Protein AF-A0A1B6FTR2-F1 (afdb_monomer_lite)

Sequence (122 aa):
MDQHGGVSNCVQTVVTLTKLVTPHAIQQCLQFLYTGTLDNRYSQLQEIRQAAEFMELPELLVYVSNIQAHEEFLNPELKQRYRQAIRVRLKELVLGQGLFADVLFQLDDGSLSAHRPILMAR

Organism: NCBI:txid1464854

Structure (mmCIF, N/CA/C/O backbone):
data_AF-A0A1B6FTR2-F1
#
_entry.id   AF-A0A1B6FTR2-F1
#
loop_
_atom_site.group_PDB
_atom_site.id
_atom_site.type_symbol
_atom_site.label_atom_id
_atom_site.label_alt_id
_atom_site.label_comp_id
_atom_site.label_asym_id
_atom_site.label_entity_id
_atom_site.label_seq_id
_atom_site.pdbx_PDB_ins_code
_atom_site.Cartn_x
_atom_site.Cartn_y
_atom_site.Cartn_z
_atom_site.occupancy
_atom_site.B_iso_or_equiv
_atom_site.auth_seq_id
_atom_site.auth_comp_id
_atom_site.auth_asym_id
_atom_site.auth_atom_id
_atom_site.pdbx_PDB_model_num
ATOM 1 N N . MET A 1 1 ? 27.992 4.594 -8.087 1.00 38.91 1 MET A N 1
ATOM 2 C CA . MET A 1 1 ? 29.374 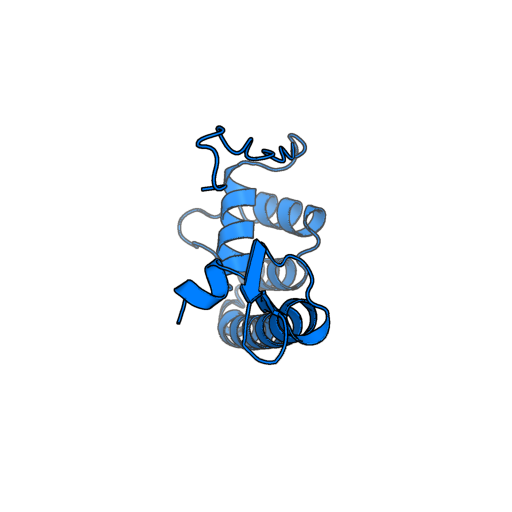4.727 -8.576 1.00 38.91 1 MET A CA 1
ATOM 3 C C . MET A 1 1 ? 29.313 5.004 -10.059 1.00 38.91 1 MET A C 1
ATOM 5 O O . MET A 1 1 ? 29.240 4.096 -10.872 1.00 38.91 1 MET A O 1
ATOM 9 N N . ASP A 1 2 ? 29.250 6.279 -10.386 1.00 48.69 2 ASP A N 1
ATOM 10 C CA . ASP A 1 2 ? 29.619 6.831 -11.676 1.00 48.69 2 ASP A CA 1
ATOM 11 C C . ASP A 1 2 ? 31.152 6.836 -11.800 1.00 48.69 2 ASP A C 1
ATOM 13 O O . ASP A 1 2 ? 31.876 6.890 -10.803 1.00 48.69 2 ASP A O 1
ATOM 17 N N . GLN A 1 3 ? 31.650 6.716 -13.032 1.00 51.81 3 GLN A N 1
ATOM 18 C CA . GLN A 1 3 ? 33.046 6.386 -13.367 1.00 51.81 3 GLN A CA 1
ATOM 19 C C . GLN A 1 3 ? 34.081 7.478 -12.994 1.00 51.81 3 GLN A C 1
ATOM 21 O O . GLN A 1 3 ? 35.227 7.403 -13.417 1.00 51.81 3 GLN A O 1
ATOM 26 N N . HIS A 1 4 ? 33.696 8.486 -12.202 1.00 53.41 4 HIS A N 1
ATOM 27 C CA . HIS A 1 4 ? 34.515 9.656 -11.862 1.00 53.41 4 HIS A CA 1
ATOM 28 C C . HIS A 1 4 ? 34.561 9.987 -10.359 1.00 53.41 4 HIS A C 1
ATOM 30 O O . HIS A 1 4 ? 35.025 11.061 -9.990 1.00 53.41 4 HIS A O 1
ATOM 36 N N . GLY A 1 5 ? 34.102 9.099 -9.467 1.00 52.38 5 GLY A N 1
ATOM 37 C CA . GLY A 1 5 ? 34.248 9.309 -8.016 1.00 52.38 5 GLY A CA 1
ATOM 38 C C . GLY A 1 5 ? 33.503 10.534 -7.462 1.00 52.38 5 GLY A C 1
ATOM 39 O O . GLY A 1 5 ? 33.785 10.968 -6.346 1.00 52.38 5 GLY A O 1
ATOM 40 N N . GLY A 1 6 ? 32.555 11.090 -8.220 1.00 52.88 6 GLY A N 1
ATOM 41 C CA . GLY A 1 6 ? 31.663 12.136 -7.746 1.00 52.88 6 GLY A CA 1
ATOM 42 C C . GLY A 1 6 ? 30.677 11.564 -6.736 1.00 52.88 6 GLY A C 1
ATOM 43 O O . GLY A 1 6 ? 30.137 10.474 -6.922 1.00 52.88 6 GLY A O 1
ATOM 44 N N . VAL A 1 7 ? 30.440 12.294 -5.647 1.00 55.09 7 VAL A N 1
ATOM 45 C CA . VAL A 1 7 ? 29.346 11.993 -4.722 1.00 55.09 7 VAL A CA 1
ATOM 46 C C . VAL A 1 7 ? 28.058 12.068 -5.537 1.00 55.09 7 VAL A C 1
ATOM 48 O O . VAL A 1 7 ? 27.627 13.157 -5.913 1.00 55.09 7 VAL A O 1
ATOM 51 N N . SER A 1 8 ? 27.466 10.915 -5.863 1.00 55.88 8 SER A N 1
ATOM 52 C CA . SER A 1 8 ? 26.155 10.875 -6.499 1.00 55.88 8 SER A CA 1
ATOM 53 C C . SER A 1 8 ? 25.188 11.563 -5.533 1.00 55.88 8 SER A C 1
ATOM 55 O O . SER A 1 8 ? 24.887 11.020 -4.469 1.00 55.88 8 SER A O 1
ATOM 57 N N . ASN A 1 9 ? 24.760 12.786 -5.853 1.00 59.56 9 ASN A N 1
ATOM 58 C CA . ASN A 1 9 ? 23.775 13.507 -5.057 1.00 59.56 9 ASN A CA 1
ATOM 59 C C . ASN A 1 9 ? 22.486 12.680 -5.071 1.00 59.56 9 ASN A C 1
ATOM 61 O O . ASN A 1 9 ? 21.746 12.670 -6.055 1.00 59.56 9 ASN A O 1
ATOM 65 N N . CYS A 1 10 ? 22.248 11.930 -3.996 1.00 65.00 10 CYS A N 1
ATOM 66 C CA . CYS A 1 10 ? 20.990 11.241 -3.784 1.00 65.00 10 CYS A CA 1
ATOM 67 C C . CYS A 1 10 ? 19.934 12.329 -3.595 1.00 65.00 10 CYS A C 1
ATOM 69 O O . CYS A 1 10 ? 19.952 13.046 -2.594 1.00 65.00 10 CYS A O 1
ATOM 71 N N . VAL A 1 11 ? 19.059 12.506 -4.585 1.00 74.38 11 VAL A N 1
ATOM 72 C CA . VAL A 1 11 ? 17.938 13.440 -4.477 1.00 74.38 11 VAL A CA 1
ATOM 73 C C . VAL A 1 11 ? 17.000 12.892 -3.407 1.00 74.38 11 VAL A C 1
ATOM 75 O O . VAL A 1 11 ? 16.181 12.010 -3.661 1.00 74.38 11 VAL A O 1
ATOM 78 N N . GLN A 1 12 ? 1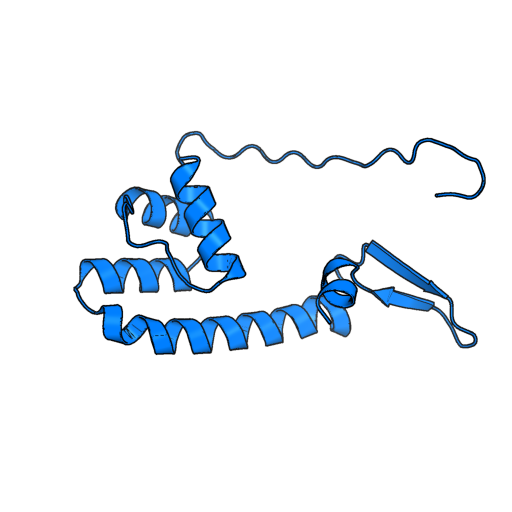7.149 13.385 -2.180 1.00 81.69 12 GLN A N 1
ATOM 79 C CA . GLN A 1 12 ? 16.241 13.051 -1.098 1.00 81.69 12 GLN A CA 1
ATOM 80 C C . GLN A 1 12 ? 14.908 13.752 -1.363 1.00 81.69 12 GLN A C 1
ATOM 82 O O . GLN A 1 12 ? 14.800 14.973 -1.266 1.00 81.69 12 GLN A O 1
ATOM 87 N N . THR A 1 13 ? 13.880 12.972 -1.688 1.00 85.12 13 THR A N 1
ATOM 88 C CA . THR A 1 13 ? 12.508 13.482 -1.731 1.00 85.12 13 THR A CA 1
ATOM 89 C C . THR A 1 13 ? 11.955 13.485 -0.312 1.00 85.12 13 THR A C 1
ATOM 91 O O . THR A 1 13 ? 11.864 12.435 0.323 1.00 85.12 13 THR A O 1
ATOM 94 N N . VAL A 1 14 ? 11.606 14.666 0.200 1.00 90.00 14 VAL A N 1
ATOM 95 C CA . VAL A 1 14 ? 10.996 14.826 1.526 1.00 90.00 14 VAL A CA 1
ATOM 96 C C . VAL A 1 14 ? 9.517 15.137 1.347 1.00 90.00 14 VAL A C 1
ATOM 98 O O . VAL A 1 14 ? 9.162 16.135 0.726 1.00 90.00 14 VAL A O 1
ATOM 101 N N . VAL A 1 15 ? 8.661 14.283 1.908 1.00 86.69 15 VAL A N 1
ATOM 102 C CA . VAL A 1 15 ? 7.213 14.501 1.974 1.00 86.69 15 VAL A CA 1
ATOM 103 C C . VAL A 1 15 ? 6.841 14.794 3.420 1.00 86.69 15 VAL A C 1
ATOM 105 O O . VAL A 1 15 ? 7.114 13.990 4.311 1.00 86.69 15 VAL A O 1
ATOM 108 N N . THR A 1 16 ? 6.208 15.942 3.651 1.00 89.06 16 THR A N 1
ATOM 109 C CA . THR A 1 16 ? 5.694 16.322 4.969 1.00 89.06 16 THR A CA 1
ATOM 110 C C . THR A 1 16 ? 4.202 16.044 5.018 1.00 89.06 16 THR A C 1
ATOM 112 O O . THR A 1 16 ? 3.432 16.622 4.253 1.00 89.06 16 THR A O 1
ATOM 115 N N . LEU A 1 17 ? 3.794 15.171 5.933 1.00 86.62 17 LEU A N 1
ATOM 116 C CA . LEU A 1 17 ? 2.386 14.894 6.191 1.00 86.62 17 LEU A CA 1
ATOM 117 C C . LEU A 1 17 ? 1.800 15.935 7.145 1.00 86.62 17 LEU A C 1
ATOM 119 O O . LEU A 1 17 ? 2.508 16.555 7.943 1.00 86.62 17 LEU A O 1
ATOM 123 N N . THR A 1 18 ? 0.489 16.138 7.054 1.00 85.88 18 THR A N 1
ATOM 124 C CA . THR A 1 18 ? -0.214 17.049 7.959 1.00 85.88 18 THR A CA 1
ATOM 125 C C . THR A 1 18 ? -0.121 16.539 9.400 1.00 85.88 18 THR A C 1
ATOM 127 O O . THR A 1 18 ? -0.043 15.337 9.648 1.00 85.88 18 THR A O 1
ATOM 130 N N . LYS A 1 19 ? -0.197 17.450 10.380 1.00 80.94 19 LYS A N 1
ATOM 131 C CA . LYS A 1 19 ? -0.223 17.085 11.811 1.00 80.94 19 LYS A CA 1
ATOM 132 C C . LYS A 1 19 ? -1.464 16.275 12.220 1.00 80.94 19 LYS A C 1
ATOM 134 O O . LYS A 1 19 ? -1.541 15.849 13.365 1.00 80.94 19 LYS A O 1
ATOM 139 N N . LEU A 1 20 ? -2.426 16.096 11.311 1.00 79.25 20 LEU A N 1
ATOM 140 C CA . LEU A 1 20 ? -3.620 15.280 11.527 1.00 79.25 20 LEU A CA 1
ATOM 141 C C . LEU A 1 20 ? -3.300 13.785 11.515 1.00 79.25 20 LEU A C 1
ATOM 143 O O . LEU A 1 20 ? -4.067 13.003 12.063 1.00 79.25 20 LEU A O 1
ATOM 147 N N . VAL A 1 21 ? -2.174 13.386 10.914 1.00 86.81 21 VAL A N 1
ATOM 148 C CA . VAL A 1 21 ? -1.761 11.987 10.887 1.00 86.81 21 VAL A CA 1
ATOM 149 C C . VAL A 1 21 ? -0.650 11.762 11.900 1.00 86.81 21 VAL A C 1
ATOM 151 O O . VAL A 1 21 ? 0.441 12.326 11.790 1.00 86.81 21 VAL A O 1
ATOM 154 N N . THR A 1 22 ? -0.920 10.932 12.905 1.00 91.19 22 THR A N 1
ATOM 155 C CA . THR A 1 22 ? 0.077 10.619 13.927 1.00 91.19 22 THR A CA 1
ATOM 156 C C . THR A 1 22 ? 1.172 9.710 13.352 1.00 91.19 22 THR A C 1
ATOM 158 O O . THR A 1 22 ? 0.905 8.897 12.458 1.00 91.19 22 THR A O 1
ATOM 161 N N . PRO A 1 23 ? 2.416 9.787 13.867 1.00 91.88 23 PRO A N 1
ATOM 162 C CA . PRO A 1 23 ? 3.487 8.881 13.448 1.00 91.88 23 PRO A CA 1
ATOM 163 C C . PRO A 1 23 ? 3.107 7.405 13.608 1.00 91.88 23 PRO A C 1
ATOM 165 O O . PRO A 1 23 ? 3.423 6.581 12.752 1.00 91.88 23 PRO A O 1
ATOM 168 N N . HIS A 1 24 ? 2.374 7.084 14.677 1.00 92.00 24 HIS A N 1
ATOM 169 C CA . HIS A 1 24 ? 1.872 5.740 14.929 1.00 92.00 24 HIS A CA 1
ATOM 170 C C . HIS A 1 24 ? 0.859 5.296 13.862 1.00 92.00 24 HIS A C 1
ATOM 172 O O . HIS A 1 24 ? 0.968 4.188 13.339 1.00 92.00 24 HIS A O 1
ATOM 178 N N . ALA A 1 25 ? -0.097 6.154 13.489 1.00 93.19 25 ALA A N 1
ATOM 179 C CA . ALA A 1 25 ? -1.066 5.819 12.451 1.00 93.19 25 ALA A CA 1
ATOM 180 C C . ALA A 1 25 ? -0.391 5.573 11.089 1.00 93.19 25 ALA A C 1
ATOM 182 O O . ALA A 1 25 ? -0.701 4.582 10.429 1.00 93.19 25 ALA A O 1
ATOM 183 N N . ILE A 1 26 ? 0.610 6.381 10.712 1.00 93.75 26 ILE A N 1
ATOM 184 C CA . ILE A 1 26 ? 1.411 6.133 9.499 1.00 93.75 26 ILE A CA 1
ATOM 185 C C . ILE A 1 26 ? 2.193 4.828 9.576 1.00 93.75 26 ILE A C 1
ATOM 187 O O . ILE A 1 26 ? 2.228 4.088 8.594 1.00 93.75 26 ILE A O 1
ATOM 191 N N . GLN A 1 27 ? 2.792 4.509 10.724 1.00 94.06 27 GLN A N 1
ATOM 192 C CA . GLN A 1 27 ? 3.473 3.230 10.904 1.00 94.06 27 GLN A CA 1
ATOM 193 C C . GLN A 1 27 ? 2.520 2.054 10.647 1.00 94.06 27 GLN A C 1
ATOM 195 O O . GLN A 1 27 ? 2.899 1.096 9.975 1.00 94.06 27 GLN A O 1
ATOM 200 N N . GLN A 1 28 ? 1.276 2.143 11.122 1.00 95.00 28 GLN A N 1
ATOM 201 C CA . GLN A 1 28 ? 0.254 1.123 10.884 1.00 95.00 28 GLN A CA 1
ATOM 202 C C . GLN A 1 28 ? -0.190 1.070 9.412 1.00 95.00 28 GLN A C 1
ATOM 204 O O . GLN A 1 28 ? -0.315 -0.024 8.862 1.00 95.00 28 GLN A O 1
ATOM 209 N N . CYS A 1 29 ? -0.338 2.215 8.733 1.00 95.00 29 CYS A N 1
ATOM 210 C CA . CYS A 1 29 ? -0.583 2.252 7.287 1.00 95.00 29 CYS A CA 1
ATOM 211 C C . CYS A 1 29 ? 0.546 1.568 6.502 1.00 95.00 29 CYS A C 1
ATOM 213 O O . CYS A 1 29 ? 0.279 0.736 5.638 1.00 95.00 29 CYS A O 1
ATOM 215 N N . LEU A 1 30 ? 1.810 1.864 6.826 1.00 95.25 30 LEU A N 1
ATOM 216 C CA . LEU A 1 30 ? 2.970 1.224 6.200 1.00 95.25 30 LEU A CA 1
ATOM 217 C C . LEU A 1 30 ? 2.996 -0.278 6.491 1.00 95.25 30 LEU A C 1
ATOM 219 O O . LEU A 1 30 ? 3.171 -1.081 5.578 1.00 95.25 30 LEU A O 1
ATOM 223 N N . GLN A 1 31 ? 2.759 -0.687 7.734 1.00 95.19 31 GLN A N 1
ATOM 224 C CA . GLN A 1 31 ? 2.690 -2.103 8.074 1.00 95.19 31 GLN A CA 1
ATOM 225 C C . GLN A 1 31 ? 1.613 -2.817 7.252 1.00 95.19 31 GLN A C 1
ATOM 227 O O . GLN A 1 31 ? 1.890 -3.873 6.676 1.00 95.19 31 GLN A O 1
ATOM 232 N N . PHE A 1 32 ? 0.420 -2.234 7.136 1.00 96.12 32 PHE A N 1
ATOM 233 C CA . PHE A 1 32 ? -0.639 -2.788 6.303 1.00 96.12 32 PHE A CA 1
ATOM 234 C C . PHE A 1 32 ? -0.224 -2.865 4.829 1.00 96.12 32 PHE A C 1
ATOM 236 O O . PHE A 1 32 ? -0.379 -3.918 4.216 1.00 96.12 32 PHE A O 1
ATOM 243 N N . LEU A 1 33 ? 0.379 -1.811 4.272 1.00 96.06 33 LEU A N 1
ATOM 244 C CA . LEU A 1 33 ? 0.842 -1.798 2.882 1.00 96.06 33 LEU A CA 1
ATOM 245 C C . LEU A 1 33 ? 1.802 -2.956 2.575 1.00 96.06 33 LEU A C 1
ATOM 247 O O . LEU A 1 33 ? 1.656 -3.618 1.547 1.00 96.06 33 LEU A O 1
ATOM 251 N N . TYR A 1 34 ? 2.737 -3.233 3.488 1.00 93.94 34 TYR A N 1
ATOM 252 C CA . TYR A 1 34 ? 3.771 -4.255 3.305 1.00 93.94 34 TYR A CA 1
ATOM 253 C C . TYR A 1 34 ? 3.338 -5.671 3.716 1.00 93.94 34 TYR A C 1
ATOM 255 O O . TYR A 1 34 ? 3.872 -6.650 3.195 1.00 93.94 34 TYR A O 1
ATOM 263 N N . THR A 1 35 ? 2.390 -5.816 4.646 1.00 93.56 35 THR A N 1
ATOM 264 C CA . THR A 1 35 ? 2.054 -7.124 5.252 1.00 93.56 35 THR A CA 1
ATOM 265 C C . THR A 1 35 ? 0.597 -7.543 5.077 1.00 93.56 35 THR A C 1
ATOM 267 O O . THR A 1 35 ? 0.279 -8.727 5.217 1.00 93.56 35 THR A O 1
ATOM 270 N N . GLY A 1 36 ? -0.288 -6.595 4.769 1.00 94.81 36 GLY A N 1
ATOM 271 C CA . GLY A 1 36 ? -1.740 -6.759 4.751 1.00 94.81 36 GLY A CA 1
ATOM 272 C C . GLY A 1 36 ? -2.364 -6.936 6.139 1.00 94.81 36 GLY A C 1
ATOM 273 O O . GLY A 1 36 ? -3.442 -7.513 6.236 1.00 94.81 36 GLY A O 1
ATOM 274 N N . THR A 1 37 ? -1.671 -6.545 7.216 1.00 93.69 37 THR A N 1
ATOM 275 C CA . THR A 1 37 ? -2.127 -6.709 8.610 1.00 93.69 37 THR A CA 1
ATOM 276 C C . THR A 1 37 ? -1.733 -5.527 9.488 1.00 93.69 37 THR A C 1
ATOM 278 O O . THR A 1 37 ? -0.755 -4.844 9.194 1.00 93.69 37 THR A O 1
ATOM 281 N N . LEU A 1 38 ? -2.454 -5.340 10.595 1.00 93.06 38 LEU A N 1
ATOM 282 C CA . LEU A 1 38 ? -2.130 -4.387 11.664 1.00 93.06 38 LEU A CA 1
ATOM 283 C C . LEU A 1 38 ? -1.488 -5.087 12.871 1.00 93.06 38 LEU A C 1
ATOM 285 O O . LEU A 1 38 ? -1.666 -6.294 13.048 1.00 93.06 38 LEU A O 1
ATOM 289 N N . ASP A 1 39 ? -0.745 -4.346 13.704 1.00 84.19 39 ASP A N 1
ATOM 290 C CA . ASP A 1 39 ? -0.355 -4.842 15.034 1.00 84.19 39 ASP A CA 1
ATOM 291 C C . ASP A 1 39 ? -1.489 -4.536 16.018 1.00 84.19 39 ASP A C 1
ATOM 293 O O . ASP A 1 39 ? -1.729 -3.384 16.387 1.00 84.19 39 ASP A O 1
ATOM 297 N N . ASN A 1 40 ? -2.206 -5.587 16.418 1.00 71.12 40 ASN A N 1
ATOM 298 C CA . ASN A 1 40 ? -3.422 -5.505 17.229 1.00 71.12 40 ASN A CA 1
ATOM 299 C C . ASN A 1 40 ? -3.173 -5.134 18.697 1.00 71.12 40 ASN A C 1
ATOM 301 O O . ASN A 1 40 ? -4.129 -4.950 19.446 1.00 71.12 40 ASN A O 1
ATOM 305 N N . ARG A 1 41 ? -1.918 -5.073 19.157 1.00 69.38 41 ARG A N 1
ATOM 306 C CA . ARG A 1 41 ? -1.649 -5.009 20.599 1.00 69.38 41 ARG A CA 1
ATOM 307 C C . ARG A 1 41 ? -1.963 -3.652 21.236 1.00 69.38 41 ARG A C 1
ATOM 309 O O . ARG A 1 41 ? -2.254 -3.639 22.425 1.00 69.38 41 ARG A O 1
ATOM 316 N N . TYR A 1 42 ? -1.972 -2.548 20.475 1.00 57.69 42 TYR A N 1
ATOM 317 C CA . TYR A 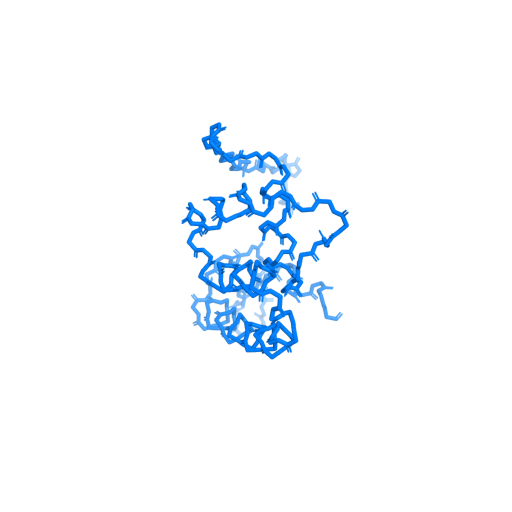1 42 ? -2.179 -1.182 21.004 1.00 57.69 42 TYR A CA 1
ATOM 318 C C . TYR A 1 42 ? -2.783 -0.199 19.980 1.00 57.69 42 TYR A C 1
ATOM 320 O O . TYR A 1 42 ? -2.452 0.988 19.957 1.00 57.69 42 TYR A O 1
ATOM 328 N N . SER A 1 43 ? -3.641 -0.677 19.079 1.00 69.25 43 SER A N 1
ATOM 329 C CA . SER A 1 43 ? -4.064 0.100 17.911 1.00 69.25 43 SER A CA 1
ATOM 330 C C . SER A 1 43 ? -5.116 1.155 18.278 1.00 69.25 43 SER A C 1
ATOM 332 O O . SER A 1 43 ? -6.266 0.836 18.576 1.00 69.25 43 SER A O 1
ATOM 334 N N . GLN A 1 44 ? -4.759 2.438 18.194 1.00 89.44 44 GLN A N 1
ATOM 335 C CA . GLN A 1 44 ? -5.727 3.539 18.218 1.00 89.44 44 GLN A CA 1
ATOM 336 C C . GLN A 1 44 ? -6.493 3.560 16.884 1.00 89.44 44 GLN A C 1
ATOM 338 O O . GLN A 1 44 ? -6.164 4.307 15.965 1.00 89.44 44 GLN A O 1
ATOM 343 N N . LEU A 1 45 ? -7.495 2.681 16.757 1.00 92.62 45 LEU A N 1
ATOM 344 C CA . LEU A 1 45 ? -8.182 2.387 15.490 1.00 92.62 45 LEU A CA 1
ATOM 345 C C . LEU A 1 45 ? -8.767 3.627 14.805 1.00 92.62 45 LEU A C 1
ATOM 347 O O . LEU A 1 45 ? -8.773 3.690 13.581 1.00 92.62 45 LEU A O 1
A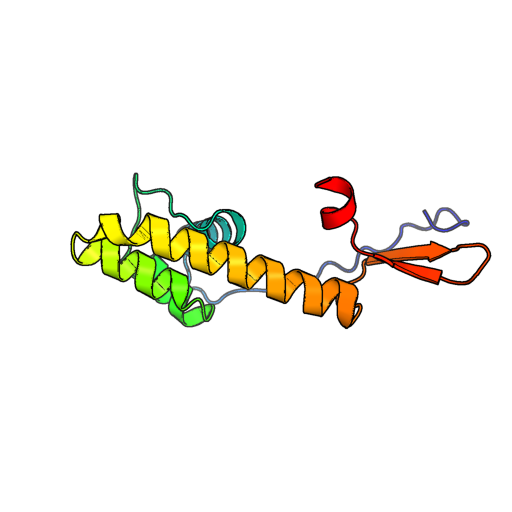TOM 351 N N . GLN A 1 46 ? -9.225 4.624 15.568 1.00 93.12 46 GLN A N 1
ATOM 352 C CA . GLN A 1 46 ? -9.746 5.865 14.989 1.00 93.12 46 GLN A CA 1
ATOM 353 C C . GLN A 1 46 ? -8.662 6.691 14.290 1.00 93.12 46 GLN A C 1
ATOM 355 O O . GLN A 1 46 ? -8.913 7.203 13.202 1.00 93.12 46 GLN A O 1
ATOM 360 N N . GLU A 1 47 ? -7.454 6.776 14.853 1.00 93.19 47 GLU A N 1
ATOM 361 C CA . GLU A 1 47 ? -6.341 7.473 14.197 1.00 93.19 47 GLU A CA 1
ATOM 362 C C . GLU A 1 47 ? -5.896 6.735 12.933 1.00 93.19 47 GLU A C 1
ATOM 364 O O . GLU A 1 47 ? -5.648 7.353 11.901 1.00 93.19 47 GLU A O 1
ATOM 369 N N . ILE A 1 48 ? -5.855 5.399 12.991 1.00 94.69 48 ILE A N 1
ATOM 370 C CA . ILE A 1 48 ? -5.517 4.554 11.836 1.00 94.69 48 ILE A CA 1
ATOM 371 C C . ILE A 1 48 ? -6.560 4.725 10.730 1.00 94.69 48 ILE A C 1
ATOM 373 O O . ILE A 1 48 ? -6.196 4.838 9.564 1.00 94.69 48 ILE A O 1
ATOM 377 N N . ARG A 1 49 ? -7.849 4.789 11.082 1.00 95.38 49 ARG A N 1
ATOM 378 C CA . ARG A 1 49 ? -8.942 5.028 10.132 1.00 95.38 49 ARG A CA 1
ATOM 379 C C . ARG A 1 49 ? -8.785 6.377 9.430 1.00 95.38 49 ARG A C 1
ATOM 381 O O . ARG A 1 49 ? -8.825 6.419 8.208 1.00 95.38 49 ARG A O 1
ATOM 388 N N . GLN A 1 50 ? -8.540 7.452 10.180 1.00 94.19 50 GLN A N 1
ATOM 389 C CA . GLN A 1 50 ? -8.323 8.790 9.611 1.00 94.19 50 GLN A CA 1
ATOM 390 C C . GLN A 1 50 ? -7.085 8.836 8.705 1.00 94.19 50 GLN A C 1
ATOM 392 O O . GLN A 1 50 ? -7.125 9.410 7.619 1.00 94.19 50 GLN A O 1
ATOM 397 N N . ALA A 1 51 ? -5.992 8.188 9.118 1.00 94.38 51 ALA A N 1
ATOM 398 C CA . ALA A 1 51 ? -4.795 8.063 8.295 1.00 94.38 51 ALA A CA 1
ATOM 399 C C . ALA A 1 51 ? -5.069 7.288 7.000 1.00 94.38 51 ALA A C 1
ATOM 401 O O . ALA A 1 51 ? -4.627 7.700 5.934 1.00 94.38 51 ALA A O 1
ATOM 402 N N . ALA A 1 52 ? -5.820 6.189 7.079 1.00 95.50 52 ALA A N 1
ATOM 403 C CA . ALA A 1 52 ? -6.196 5.378 5.928 1.00 95.50 52 ALA A CA 1
ATOM 404 C C . ALA A 1 52 ? -7.120 6.128 4.956 1.00 95.50 52 ALA A C 1
ATOM 406 O O . ALA A 1 52 ? -6.961 5.971 3.750 1.00 95.50 52 ALA A O 1
ATOM 407 N N . GLU A 1 53 ? -8.036 6.964 5.455 1.00 95.25 53 GLU A N 1
ATOM 408 C CA . GLU A 1 53 ? -8.846 7.869 4.626 1.00 95.25 53 GLU A CA 1
ATOM 409 C C . GLU A 1 53 ? -7.950 8.871 3.888 1.00 95.25 53 GLU A C 1
ATOM 411 O O . GLU A 1 53 ? -8.054 9.006 2.673 1.00 95.25 53 GLU A O 1
ATOM 416 N N . PHE A 1 54 ? -7.020 9.518 4.599 1.00 93.31 54 PHE A N 1
ATOM 417 C CA . PHE A 1 54 ? -6.094 10.493 4.012 1.00 93.31 54 PHE A CA 1
ATOM 418 C C . PHE A 1 54 ? -5.136 9.872 2.983 1.00 93.31 54 PHE A C 1
ATOM 420 O O . PHE A 1 54 ? -4.795 10.500 1.987 1.00 93.31 54 PHE A O 1
ATOM 427 N N . MET A 1 55 ? -4.690 8.642 3.237 1.00 92.31 55 MET A N 1
ATOM 428 C CA . MET A 1 55 ? -3.784 7.885 2.370 1.00 92.31 55 MET A CA 1
ATOM 429 C C . MET A 1 55 ? -4.517 7.120 1.257 1.00 92.31 55 MET A C 1
ATOM 431 O O . MET A 1 55 ? -3.860 6.422 0.488 1.00 92.31 55 MET A O 1
ATOM 435 N N . GLU A 1 56 ? -5.849 7.212 1.197 1.00 95.38 56 GLU A N 1
ATOM 436 C CA . GLU A 1 56 ? -6.707 6.505 0.239 1.00 95.38 56 GLU A CA 1
ATOM 437 C C . GLU A 1 56 ? -6.471 4.982 0.227 1.00 95.38 56 GLU A C 1
ATOM 439 O O . GLU A 1 56 ? -6.236 4.364 -0.811 1.00 95.38 56 GLU A O 1
ATOM 444 N N . LEU A 1 57 ? -6.533 4.358 1.408 1.00 96.50 57 LEU A N 1
ATOM 445 C CA . LEU A 1 57 ? -6.318 2.920 1.609 1.00 96.50 57 LEU A CA 1
ATOM 446 C C . LEU A 1 57 ? -7.646 2.194 1.906 1.00 96.50 57 LEU A C 1
ATOM 448 O O . LEU A 1 57 ? -7.923 1.877 3.068 1.00 96.50 57 LEU A O 1
ATOM 452 N N . PRO A 1 58 ? -8.489 1.907 0.895 1.00 97.00 58 PRO A N 1
ATOM 453 C CA . PRO A 1 58 ? -9.835 1.381 1.117 1.00 97.00 58 PRO A CA 1
ATOM 454 C C . PRO A 1 58 ? -9.843 0.003 1.788 1.00 97.00 58 PRO A C 1
ATOM 456 O O . PRO A 1 58 ? -10.662 -0.239 2.672 1.00 97.00 58 PRO A O 1
ATOM 459 N N . GLU A 1 59 ? -8.912 -0.895 1.456 1.00 97.75 59 GLU A N 1
ATOM 460 C CA . GLU A 1 59 ? -8.831 -2.207 2.107 1.00 97.75 59 GLU A CA 1
ATOM 461 C C . GLU A 1 59 ? -8.456 -2.093 3.588 1.00 97.75 59 GLU A C 1
ATOM 463 O O . GLU A 1 59 ? -8.927 -2.888 4.400 1.00 97.75 59 GLU A O 1
ATOM 468 N N . LEU A 1 60 ? -7.659 -1.087 3.963 1.00 97.12 60 LEU A N 1
ATOM 469 C CA . LEU A 1 60 ? -7.344 -0.821 5.364 1.00 97.12 60 LEU A CA 1
ATOM 470 C C . LEU A 1 60 ? -8.572 -0.285 6.115 1.00 97.12 60 LEU A C 1
ATOM 472 O O . LEU A 1 60 ? -8.788 -0.663 7.264 1.00 97.12 60 LEU A O 1
ATOM 476 N N . LEU A 1 61 ? -9.413 0.532 5.472 1.00 97.69 61 LEU A N 1
ATOM 477 C CA . LEU A 1 61 ? -10.675 0.987 6.069 1.00 97.69 61 LEU A CA 1
ATOM 478 C C . LEU A 1 61 ? -11.612 -0.185 6.369 1.00 97.69 61 LEU A C 1
ATOM 480 O O . LEU A 1 61 ? -12.158 -0.260 7.470 1.00 97.69 61 LEU A O 1
ATOM 484 N N . VAL A 1 62 ? -11.739 -1.133 5.436 1.00 98.00 62 VAL A N 1
ATOM 485 C CA . VAL A 1 62 ? -12.510 -2.368 5.658 1.00 98.00 62 VAL A CA 1
ATOM 486 C C . VAL A 1 62 ? -11.892 -3.193 6.788 1.00 98.00 62 VAL A C 1
ATOM 488 O O . VAL A 1 62 ? -12.606 -3.632 7.684 1.00 98.00 62 VAL A O 1
ATOM 491 N N . TYR A 1 63 ? -10.565 -3.353 6.803 1.00 97.00 63 TYR A N 1
ATOM 492 C CA . TYR A 1 63 ? -9.869 -4.100 7.854 1.00 97.00 63 TYR A CA 1
ATOM 493 C C . TYR A 1 63 ? -10.131 -3.509 9.247 1.00 97.00 63 TYR A C 1
ATOM 495 O O . TYR A 1 63 ? -10.419 -4.247 10.187 1.00 97.00 63 TYR A O 1
ATOM 503 N N . VAL A 1 64 ? -10.057 -2.179 9.387 1.00 96.12 64 VAL A 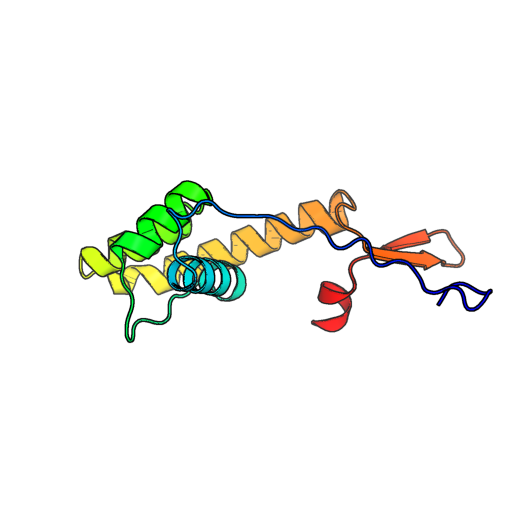N 1
ATOM 504 C CA . VAL A 1 64 ? -10.350 -1.476 10.646 1.00 96.12 64 VAL A CA 1
ATOM 505 C C . VAL A 1 64 ? -11.823 -1.625 11.030 1.00 96.12 64 VAL A C 1
ATOM 507 O O . VAL A 1 64 ? -12.109 -1.899 12.195 1.00 96.12 64 VAL A O 1
ATOM 510 N N . SER A 1 65 ? -12.745 -1.506 10.069 1.00 96.50 65 SER A N 1
ATOM 511 C CA . SER A 1 65 ? -14.182 -1.706 10.298 1.00 96.50 65 SER A CA 1
ATOM 512 C C . SER A 1 65 ? -14.481 -3.107 10.832 1.00 96.50 65 SER A C 1
ATOM 514 O O . SER A 1 65 ? -15.237 -3.243 11.790 1.00 96.50 65 SER A O 1
ATOM 516 N N . ASN A 1 66 ? -13.838 -4.138 10.279 1.00 96.38 66 ASN A N 1
ATOM 517 C CA . ASN A 1 66 ? -13.998 -5.515 10.746 1.00 96.38 66 ASN A CA 1
ATOM 518 C C . ASN A 1 66 ? -13.555 -5.669 12.209 1.00 96.38 66 ASN A C 1
ATOM 520 O O . ASN A 1 66 ? -14.236 -6.333 12.979 1.00 96.38 66 ASN A O 1
ATOM 524 N N . ILE A 1 67 ? -12.459 -5.024 12.631 1.00 94.44 67 ILE A N 1
ATOM 525 C CA . ILE A 1 67 ? -12.043 -5.043 14.049 1.00 94.44 67 ILE A CA 1
ATOM 526 C C . ILE A 1 67 ? -13.084 -4.348 14.932 1.00 94.44 67 ILE A C 1
ATOM 528 O O . ILE A 1 67 ? -13.438 -4.852 15.994 1.00 94.44 67 ILE A O 1
ATOM 532 N N . GLN A 1 68 ? -13.596 -3.195 14.499 1.00 93.81 68 GLN A N 1
ATOM 533 C CA . GLN A 1 68 ? -14.595 -2.438 15.261 1.00 93.81 68 GLN A CA 1
ATOM 534 C C . GLN A 1 68 ? -15.923 -3.190 15.409 1.00 93.81 68 GLN A C 1
ATOM 536 O O . GLN A 1 68 ? -16.601 -3.025 16.421 1.00 93.81 68 GLN A O 1
ATOM 541 N N . ALA A 1 69 ? -16.279 -4.009 14.419 1.00 96.06 69 ALA A N 1
ATOM 542 C CA . ALA A 1 69 ? -17.482 -4.832 14.413 1.00 96.06 69 ALA A CA 1
ATOM 543 C C . ALA A 1 69 ? -17.300 -6.212 15.074 1.00 96.06 69 ALA A C 1
ATOM 545 O O . ALA A 1 69 ? -18.269 -6.961 15.163 1.00 96.06 69 ALA A O 1
ATOM 546 N N . HIS A 1 70 ? -16.093 -6.553 15.548 1.00 95.06 70 HIS A N 1
ATOM 547 C CA . HIS A 1 70 ? -15.740 -7.902 16.018 1.00 95.06 70 HIS A CA 1
ATOM 548 C C . HIS A 1 70 ? -15.901 -8.995 14.939 1.00 95.06 70 HIS A C 1
ATOM 550 O O . HIS A 1 70 ? -16.281 -10.135 15.213 1.00 95.06 70 HIS A O 1
ATOM 556 N N . GLU A 1 71 ? -15.612 -8.633 13.689 1.00 96.81 71 GLU A N 1
ATOM 557 C CA . GLU A 1 71 ? -15.656 -9.482 12.498 1.00 96.81 71 GLU A CA 1
ATOM 558 C C . GLU A 1 71 ? -14.248 -9.764 11.942 1.00 96.81 71 GLU A C 1
ATOM 560 O O . GLU A 1 71 ? -14.045 -9.941 10.738 1.00 96.81 71 GLU A O 1
ATOM 565 N N . GLU A 1 72 ? -13.225 -9.836 12.802 1.00 94.62 72 GLU A N 1
ATOM 566 C CA . GLU A 1 72 ? -11.834 -10.051 12.378 1.00 94.62 72 GLU A CA 1
ATOM 567 C C . GLU A 1 72 ? -11.626 -11.379 11.639 1.00 94.62 72 GLU A C 1
ATOM 569 O O . GLU A 1 72 ? -10.641 -11.537 10.916 1.00 94.62 72 GLU A O 1
ATOM 574 N N . PHE A 1 73 ? -12.563 -12.320 11.767 1.00 96.38 73 PHE A N 1
ATOM 575 C CA . PHE A 1 73 ? -12.580 -13.567 11.005 1.00 96.38 73 PHE A CA 1
ATOM 576 C C . PHE A 1 73 ? -12.676 -13.350 9.480 1.00 96.38 73 PHE A C 1
ATOM 578 O O . PHE A 1 73 ? -12.307 -14.250 8.728 1.00 96.38 73 PHE A O 1
ATOM 585 N N . LEU A 1 74 ? -13.104 -12.168 9.013 1.00 97.38 74 LEU A N 1
ATOM 586 C CA . LEU A 1 74 ? -13.126 -11.779 7.594 1.00 97.38 74 LEU A CA 1
ATOM 587 C C . LEU A 1 74 ? -11.756 -11.298 7.076 1.00 97.38 74 LEU A C 1
ATOM 589 O O . LEU A 1 74 ? -11.469 -11.347 5.876 1.00 97.38 74 LEU A O 1
ATOM 593 N N . ASN A 1 75 ? -10.875 -10.847 7.972 1.00 96.44 75 ASN A N 1
ATOM 594 C CA . ASN A 1 75 ? -9.592 -10.241 7.608 1.00 96.44 75 ASN A CA 1
ATOM 595 C C . ASN A 1 75 ? -8.593 -11.182 6.903 1.00 96.44 75 ASN A C 1
ATOM 597 O O . ASN A 1 75 ? -7.842 -10.692 6.053 1.00 96.44 75 ASN A O 1
ATOM 601 N N . PRO A 1 76 ? -8.547 -12.505 7.168 1.00 96.75 76 PRO A N 1
ATOM 602 C CA . PRO A 1 76 ? -7.693 -13.422 6.414 1.00 96.75 76 PRO A CA 1
ATOM 603 C C . PRO A 1 76 ? -7.993 -13.431 4.910 1.00 96.75 76 PRO A C 1
ATOM 605 O O . PRO A 1 76 ? -7.066 -13.385 4.096 1.00 96.75 76 PRO A O 1
ATOM 608 N N . GLU A 1 77 ? -9.273 -13.437 4.530 1.00 97.44 77 GLU A N 1
ATOM 609 C CA . GLU A 1 77 ? -9.674 -13.428 3.122 1.00 97.44 77 GLU A CA 1
ATOM 610 C C . GLU A 1 77 ? -9.404 -12.064 2.475 1.00 97.44 77 GLU A C 1
ATOM 612 O O . GLU A 1 77 ? -8.834 -11.995 1.381 1.00 97.44 77 GLU A O 1
ATOM 617 N N . LEU A 1 78 ? -9.725 -10.974 3.180 1.00 97.19 78 LEU A N 1
ATOM 618 C CA . LEU A 1 78 ? -9.397 -9.611 2.755 1.00 97.19 78 LEU A CA 1
ATOM 619 C C . LEU A 1 78 ? -7.896 -9.463 2.467 1.00 97.19 78 LEU A C 1
ATOM 621 O O . LEU A 1 78 ? -7.510 -8.998 1.394 1.00 97.19 78 LEU A O 1
ATOM 625 N N . LYS A 1 79 ? -7.042 -9.937 3.383 1.00 96.56 79 LYS A N 1
ATOM 626 C CA . LYS A 1 79 ? -5.582 -9.941 3.224 1.00 96.56 79 LYS A CA 1
ATOM 627 C C . LYS A 1 79 ? -5.147 -10.703 1.976 1.00 96.56 79 LYS A C 1
ATOM 629 O O . LYS A 1 79 ? -4.254 -10.249 1.259 1.00 96.56 79 LYS A O 1
ATOM 634 N N . GLN A 1 80 ? -5.731 -11.871 1.714 1.00 97.19 80 GLN A N 1
ATOM 635 C CA . GLN A 1 80 ? -5.386 -12.664 0.537 1.00 97.19 80 GLN A CA 1
ATOM 636 C C . GLN A 1 80 ? -5.737 -11.924 -0.758 1.00 97.19 80 GLN A C 1
ATOM 638 O O . GLN A 1 80 ? -4.883 -11.825 -1.644 1.00 97.19 80 GLN A O 1
ATOM 643 N N . ARG A 1 81 ? -6.951 -11.366 -0.847 1.00 96.88 81 ARG A N 1
ATOM 644 C CA . ARG A 1 81 ? -7.399 -10.587 -2.011 1.00 96.88 81 ARG A CA 1
ATOM 645 C C . ARG A 1 81 ? -6.525 -9.349 -2.222 1.00 96.88 81 ARG A C 1
ATOM 647 O O . ARG A 1 81 ? -6.042 -9.129 -3.331 1.00 96.88 81 ARG A O 1
ATOM 654 N N . TYR A 1 82 ? -6.223 -8.614 -1.151 1.00 96.88 82 TYR A N 1
ATOM 655 C CA . TYR A 1 82 ? -5.328 -7.455 -1.186 1.00 96.88 82 TYR A CA 1
ATOM 656 C C . TYR A 1 82 ? -3.935 -7.819 -1.727 1.00 96.88 82 TYR A C 1
ATOM 658 O O . TYR A 1 82 ? -3.442 -7.200 -2.669 1.00 96.88 82 TYR A O 1
ATOM 666 N N . ARG A 1 83 ? -3.312 -8.889 -1.211 1.00 95.69 83 ARG A N 1
ATOM 667 C CA . ARG A 1 83 ? -1.989 -9.345 -1.684 1.00 95.69 83 ARG A CA 1
ATOM 668 C C . ARG A 1 83 ? -1.997 -9.728 -3.163 1.00 95.69 83 ARG A C 1
ATOM 670 O O . ARG A 1 83 ? -1.026 -9.454 -3.867 1.00 95.69 83 ARG A O 1
ATOM 677 N N . GLN A 1 84 ? -3.064 -10.372 -3.634 1.00 96.69 84 GLN A N 1
ATOM 678 C CA . GLN A 1 84 ? -3.215 -10.711 -5.050 1.00 96.69 84 GLN A CA 1
ATOM 679 C C . GLN A 1 84 ? -3.328 -9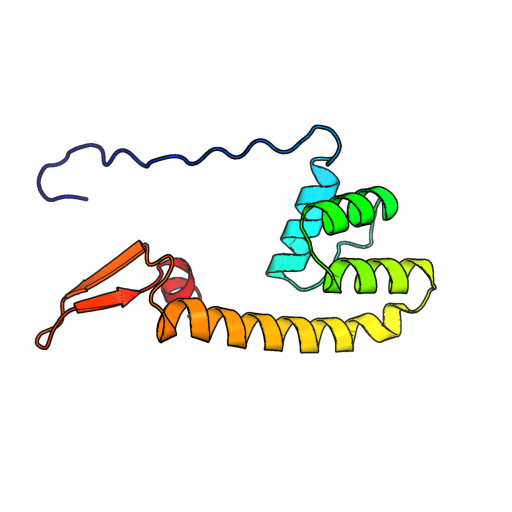.447 -5.910 1.00 96.69 84 GLN A C 1
ATOM 681 O O . GLN A 1 84 ? -2.594 -9.326 -6.892 1.00 96.69 84 GLN A O 1
ATOM 686 N N . ALA A 1 85 ? -4.166 -8.489 -5.509 1.00 95.62 85 ALA A N 1
ATOM 687 C CA . ALA A 1 85 ? -4.347 -7.224 -6.216 1.00 95.62 85 ALA A CA 1
ATOM 688 C C . ALA A 1 85 ? -3.039 -6.421 -6.311 1.00 95.62 85 ALA A C 1
ATOM 690 O O . ALA A 1 85 ? -2.634 -6.027 -7.406 1.00 95.62 85 ALA A O 1
ATOM 691 N N . ILE A 1 86 ? -2.317 -6.263 -5.195 1.00 94.25 86 ILE A N 1
ATOM 692 C CA . ILE A 1 86 ? -1.021 -5.569 -5.167 1.00 94.25 86 ILE A CA 1
ATOM 693 C C . ILE A 1 86 ? 0.007 -6.271 -6.053 1.00 94.25 86 ILE A C 1
ATOM 695 O O . ILE A 1 86 ? 0.726 -5.608 -6.796 1.00 94.25 86 ILE A O 1
ATOM 699 N N . ARG A 1 87 ? 0.065 -7.609 -6.043 1.00 93.00 87 ARG A N 1
ATOM 700 C CA . ARG A 1 87 ? 0.995 -8.357 -6.903 1.00 93.00 87 ARG A CA 1
ATOM 701 C C . ARG A 1 87 ? 0.723 -8.115 -8.387 1.00 93.00 87 ARG A C 1
ATOM 703 O O . ARG A 1 87 ? 1.671 -7.941 -9.151 1.00 93.00 87 ARG A O 1
ATOM 710 N N . VAL A 1 88 ? -0.546 -8.131 -8.794 1.00 95.75 88 VAL A N 1
ATOM 711 C CA . VAL A 1 88 ? -0.942 -7.866 -10.185 1.00 95.75 88 VAL A CA 1
ATOM 712 C C . VAL A 1 88 ? -0.583 -6.433 -10.567 1.00 95.75 88 VAL A C 1
ATOM 714 O O . VAL A 1 88 ? 0.092 -6.229 -11.574 1.00 95.75 88 VAL A O 1
ATOM 717 N N . ARG A 1 89 ? -0.940 -5.461 -9.723 1.00 94.00 89 ARG A N 1
ATOM 718 C CA . ARG A 1 89 ? -0.696 -4.041 -9.988 1.00 94.00 89 ARG A CA 1
ATOM 719 C C . ARG A 1 89 ? 0.788 -3.689 -10.020 1.00 94.00 89 ARG A C 1
ATOM 721 O O . ARG A 1 89 ? 1.220 -2.969 -10.912 1.00 94.00 89 ARG A O 1
ATOM 728 N N . LEU A 1 90 ? 1.591 -4.246 -9.110 1.00 91.69 90 LEU A N 1
ATOM 729 C CA . LEU A 1 90 ? 3.046 -4.102 -9.155 1.00 91.69 90 LEU A CA 1
ATOM 730 C C . LEU A 1 90 ? 3.612 -4.692 -10.444 1.00 91.69 90 LEU A C 1
ATOM 732 O O . LEU A 1 90 ? 4.414 -4.040 -11.097 1.00 91.69 90 LEU A O 1
ATOM 736 N N . LYS A 1 91 ? 3.179 -5.890 -10.857 1.00 91.19 91 LYS A N 1
ATOM 737 C CA . LYS A 1 91 ? 3.647 -6.491 -12.115 1.00 91.19 91 LYS A CA 1
ATOM 738 C C . LYS A 1 91 ? 3.349 -5.585 -13.314 1.00 91.19 91 LYS A C 1
ATOM 740 O O . LYS A 1 91 ? 4.216 -5.409 -14.162 1.00 91.19 91 LYS A O 1
ATOM 745 N N . GLU A 1 92 ? 2.149 -5.019 -13.374 1.00 93.81 92 GLU A N 1
ATOM 746 C CA . GLU A 1 92 ? 1.731 -4.129 -14.455 1.00 93.81 92 GLU A CA 1
ATOM 747 C C . GLU A 1 92 ? 2.536 -2.823 -14.480 1.00 93.81 92 GLU A C 1
ATOM 749 O O . GLU A 1 92 ? 3.143 -2.501 -15.499 1.00 93.81 92 GLU A O 1
ATOM 754 N N . LEU A 1 93 ? 2.599 -2.100 -13.358 1.00 91.06 93 LEU A N 1
ATOM 755 C CA . LEU A 1 93 ? 3.284 -0.804 -13.284 1.00 91.06 93 LEU A CA 1
ATOM 756 C C . LEU A 1 93 ? 4.795 -0.942 -13.509 1.00 91.06 93 LEU A C 1
ATOM 758 O O . LEU A 1 93 ? 5.396 -0.155 -14.237 1.00 91.06 93 LEU A O 1
ATOM 762 N N . VAL A 1 94 ? 5.402 -1.964 -12.906 1.00 88.12 94 VAL A N 1
ATOM 763 C CA . VAL A 1 94 ? 6.855 -2.149 -12.904 1.00 88.12 94 VAL A CA 1
ATOM 764 C C . VAL A 1 94 ? 7.346 -2.810 -14.185 1.00 88.12 94 VAL A C 1
ATOM 766 O O . VAL A 1 94 ? 8.257 -2.300 -14.828 1.00 88.12 94 VAL A O 1
ATOM 769 N N . LEU A 1 95 ? 6.770 -3.958 -14.561 1.00 82.81 95 LEU A N 1
ATOM 770 C CA . LEU A 1 95 ? 7.261 -4.738 -15.704 1.00 82.81 95 LEU A CA 1
ATOM 771 C C . LEU A 1 95 ? 6.545 -4.375 -17.004 1.00 82.81 95 LEU A C 1
ATOM 773 O O . LEU A 1 95 ? 7.149 -4.462 -18.065 1.00 82.81 95 LEU A O 1
ATOM 777 N N . GLY A 1 96 ? 5.264 -4.008 -16.930 1.00 86.81 96 GLY A N 1
ATOM 778 C CA . GLY A 1 96 ? 4.481 -3.630 -18.105 1.00 86.81 96 GLY A CA 1
ATOM 779 C C . GLY A 1 96 ? 4.758 -2.201 -18.567 1.00 86.81 96 GLY A C 1
ATOM 780 O O . GLY A 1 96 ? 4.904 -1.970 -19.762 1.00 86.81 96 GLY A O 1
ATOM 781 N N . GLN A 1 97 ? 4.844 -1.252 -17.628 1.00 90.31 97 GLN A N 1
ATOM 782 C CA . GLN A 1 97 ? 4.998 0.178 -17.936 1.00 90.31 97 GLN A CA 1
ATOM 783 C C . GLN A 1 97 ? 6.407 0.727 -17.660 1.00 90.31 97 GLN A C 1
ATOM 785 O O . GLN A 1 97 ? 6.721 1.833 -18.091 1.00 90.31 97 GLN A O 1
ATOM 790 N N . GLY A 1 98 ? 7.263 -0.015 -16.948 1.00 85.75 98 GLY A N 1
ATOM 791 C CA . GLY A 1 98 ? 8.628 0.421 -16.632 1.00 85.75 98 GLY A CA 1
ATOM 792 C C . GLY A 1 98 ? 8.714 1.590 -15.642 1.00 85.75 98 GLY A C 1
ATOM 793 O O . GLY A 1 98 ? 9.763 2.228 -15.546 1.00 85.75 98 GLY A O 1
ATOM 794 N N . LEU A 1 99 ? 7.634 1.899 -14.915 1.00 90.56 99 LEU A N 1
ATOM 795 C CA . LEU A 1 99 ? 7.600 3.012 -13.964 1.00 90.56 99 LEU A CA 1
ATOM 796 C C . LEU A 1 99 ? 8.477 2.723 -12.747 1.00 90.56 99 LEU A C 1
ATOM 798 O O . LEU A 1 99 ? 8.546 1.585 -12.310 1.00 90.56 99 LEU A O 1
ATOM 802 N N . PHE A 1 100 ? 9.087 3.760 -12.166 1.00 89.62 100 PHE A N 1
ATOM 803 C CA . PHE A 1 100 ? 9.890 3.690 -10.930 1.00 89.62 100 PHE A CA 1
ATOM 804 C C . PHE A 1 100 ? 11.165 2.831 -11.004 1.00 89.62 100 PHE A C 1
ATOM 806 O O . PHE A 1 100 ? 11.737 2.488 -9.969 1.00 89.62 100 PHE A O 1
ATOM 813 N N . ALA A 1 101 ? 11.645 2.512 -12.210 1.00 91.69 101 ALA A N 1
ATOM 814 C CA . ALA A 1 101 ? 12.920 1.828 -12.376 1.00 91.69 101 ALA A CA 1
ATOM 815 C C . ALA A 1 101 ? 14.091 2.678 -11.870 1.00 91.69 101 ALA A C 1
ATOM 817 O O . ALA A 1 101 ? 14.246 3.840 -12.241 1.00 91.69 101 ALA A O 1
ATOM 818 N N . ASP A 1 102 ? 14.929 2.069 -11.036 1.00 91.62 102 ASP A N 1
ATOM 819 C CA . ASP A 1 102 ? 16.099 2.688 -10.407 1.00 91.62 102 ASP A CA 1
ATOM 820 C C . ASP A 1 102 ? 17.423 2.044 -10.859 1.00 91.62 102 ASP A C 1
ATOM 822 O O . ASP A 1 102 ? 18.504 2.391 -10.371 1.00 91.62 102 ASP A O 1
ATOM 826 N N . VAL A 1 103 ? 17.343 1.097 -11.799 1.00 92.50 103 VAL A N 1
ATOM 827 C CA . VAL A 1 103 ? 18.483 0.436 -12.433 1.00 92.50 103 VAL A CA 1
ATOM 828 C C . VAL A 1 103 ? 18.154 0.058 -13.880 1.00 92.50 103 VAL A C 1
ATOM 830 O O . VAL A 1 103 ? 17.035 -0.353 -14.191 1.00 92.50 103 VAL A O 1
ATOM 833 N N . LEU A 1 104 ? 19.151 0.180 -14.755 1.00 93.00 104 LEU A N 1
ATOM 834 C CA . LEU A 1 104 ? 19.109 -0.245 -16.152 1.00 93.00 104 LEU A CA 1
ATOM 835 C C . LEU A 1 104 ? 20.210 -1.287 -16.373 1.00 93.00 104 LEU A C 1
ATOM 837 O O . LEU A 1 104 ? 21.373 -1.029 -16.064 1.00 93.00 104 LEU A O 1
ATOM 841 N N . PHE A 1 105 ? 19.847 -2.453 -16.895 1.00 93.00 105 PHE A N 1
ATOM 842 C CA . PHE A 1 105 ? 20.788 -3.492 -17.302 1.00 93.00 105 PHE A CA 1
ATOM 843 C C . PHE A 1 105 ? 21.075 -3.355 -18.786 1.00 93.00 105 PHE A C 1
ATOM 845 O O . PHE A 1 105 ? 20.141 -3.314 -19.581 1.00 93.00 105 PHE A O 1
ATOM 852 N N . GLN A 1 106 ? 22.349 -3.311 -19.156 1.00 96.31 106 GLN A N 1
ATOM 853 C CA . GLN A 1 106 ? 22.762 -3.345 -20.551 1.00 96.31 106 GLN A CA 1
ATOM 854 C C . GLN A 1 106 ? 23.066 -4.790 -20.943 1.00 96.31 106 GLN A C 1
ATOM 856 O O . GLN A 1 106 ? 23.834 -5.467 -20.261 1.00 96.31 106 GLN A O 1
ATOM 861 N N . LEU A 1 107 ? 22.407 -5.255 -21.998 1.00 94.00 107 LEU A N 1
ATOM 862 C CA . LEU A 1 107 ? 22.487 -6.607 -22.538 1.00 94.00 107 LEU A CA 1
ATOM 863 C C . LEU A 1 107 ? 22.990 -6.533 -23.985 1.00 94.00 107 LEU A C 1
ATOM 865 O O . LEU A 1 107 ? 23.000 -5.459 -24.590 1.00 94.00 107 LEU A O 1
ATOM 869 N N . ASP A 1 108 ? 23.374 -7.674 -24.552 1.00 95.38 108 ASP A N 1
ATOM 870 C CA . ASP A 1 108 ? 23.871 -7.745 -25.933 1.00 95.38 108 ASP A CA 1
ATOM 871 C C . ASP A 1 108 ? 22.815 -7.305 -26.968 1.00 95.38 108 ASP A C 1
ATOM 873 O O . ASP A 1 108 ? 23.160 -6.814 -28.042 1.00 95.38 108 ASP A O 1
ATOM 877 N N . ASP A 1 109 ? 21.528 -7.449 -26.638 1.00 94.56 109 ASP A N 1
ATOM 878 C CA . ASP A 1 109 ? 20.377 -7.146 -27.494 1.00 94.56 109 ASP A CA 1
ATOM 879 C C . ASP A 1 109 ? 19.622 -5.862 -27.106 1.00 94.56 109 ASP A C 1
ATOM 881 O O . ASP A 1 109 ? 18.617 -5.518 -27.734 1.00 94.56 109 ASP A O 1
ATOM 885 N N . GLY A 1 110 ? 20.098 -5.116 -26.104 1.00 92.88 110 GLY A N 1
ATOM 886 C CA . GLY A 1 110 ? 19.477 -3.853 -25.719 1.00 92.88 110 GLY A CA 1
ATOM 887 C C . GLY A 1 110 ? 19.665 -3.476 -24.258 1.00 92.88 110 GLY A C 1
ATOM 888 O O . GLY A 1 110 ? 20.722 -3.655 -23.657 1.00 92.88 110 GLY A O 1
ATOM 889 N N . SER A 1 111 ? 18.646 -2.850 -23.674 1.00 91.19 111 SER A N 1
ATOM 890 C CA . SER A 1 111 ? 18.672 -2.454 -22.268 1.00 91.19 111 SER A CA 1
ATOM 891 C C . SER A 1 111 ? 17.346 -2.753 -21.585 1.00 91.19 111 SER A C 1
ATOM 893 O O . SER A 1 111 ? 16.282 -2.573 -22.172 1.00 91.19 111 SER A O 1
ATOM 895 N N . LEU A 1 112 ? 17.423 -3.204 -20.335 1.00 90.19 112 LEU A N 1
ATOM 896 C CA . LEU A 1 112 ? 16.282 -3.630 -19.535 1.00 90.19 112 LEU A CA 1
ATOM 897 C C . LEU A 1 112 ? 16.216 -2.831 -18.232 1.00 90.19 112 LEU A C 1
ATOM 899 O O . LEU A 1 112 ? 17.091 -2.945 -17.372 1.00 90.19 112 LEU A O 1
ATOM 903 N N . SER A 1 113 ? 15.161 -2.036 -18.074 1.00 91.31 113 SER A N 1
ATOM 904 C CA . SER A 1 113 ? 14.871 -1.330 -16.825 1.00 91.31 113 SER A CA 1
ATOM 905 C C . SER A 1 113 ? 14.353 -2.303 -15.770 1.00 91.31 113 SER A C 1
ATOM 907 O O . SER A 1 113 ? 13.515 -3.157 -16.057 1.00 91.31 113 SER A O 1
ATOM 909 N N . ALA A 1 114 ? 14.825 -2.172 -14.534 1.00 90.56 114 ALA A N 1
ATOM 910 C CA . ALA A 1 114 ? 14.405 -3.024 -13.428 1.00 90.56 114 ALA A CA 1
ATOM 911 C C . ALA A 1 114 ? 14.398 -2.259 -12.100 1.00 90.56 114 ALA A C 1
ATOM 913 O O . ALA A 1 114 ? 14.591 -1.045 -12.060 1.00 90.56 114 ALA A O 1
ATOM 914 N N . HIS A 1 115 ? 14.059 -2.956 -11.014 1.00 92.19 115 HIS A N 1
ATOM 915 C CA . HIS A 1 115 ? 13.881 -2.365 -9.687 1.00 92.19 115 HIS A CA 1
ATOM 916 C C . HIS A 1 115 ? 14.734 -3.114 -8.679 1.00 92.19 115 HIS A C 1
ATOM 918 O O . HIS A 1 115 ? 14.517 -4.310 -8.453 1.00 92.19 115 HIS A O 1
ATOM 924 N N . ARG A 1 116 ? 15.667 -2.421 -8.028 1.00 92.12 116 ARG A N 1
ATOM 925 C CA . ARG A 1 116 ? 16.569 -3.040 -7.049 1.00 92.12 116 ARG A CA 1
ATOM 926 C C . ARG A 1 116 ? 15.830 -3.796 -5.941 1.00 92.12 116 ARG A C 1
ATOM 928 O O . ARG A 1 116 ? 16.195 -4.949 -5.717 1.00 92.12 116 ARG A O 1
ATOM 935 N N . PRO A 1 117 ? 14.775 -3.258 -5.289 1.00 91.19 117 PRO A N 1
ATOM 936 C CA . PRO A 1 117 ? 14.081 -3.994 -4.229 1.00 91.19 117 PRO A CA 1
ATOM 937 C C . PRO A 1 117 ? 13.469 -5.315 -4.710 1.00 91.19 117 PRO A C 1
ATOM 939 O O . PRO A 1 117 ? 13.523 -6.314 -4.002 1.00 91.19 117 PRO A O 1
ATOM 942 N N . ILE A 1 118 ? 12.931 -5.347 -5.933 1.00 89.75 118 ILE A N 1
ATOM 943 C CA . ILE A 1 118 ? 12.304 -6.551 -6.498 1.00 89.75 118 ILE A CA 1
ATOM 944 C C . ILE A 1 118 ? 13.353 -7.599 -6.868 1.00 89.75 118 ILE A C 1
ATOM 946 O O . ILE A 1 118 ? 13.108 -8.790 -6.696 1.00 89.75 118 ILE A O 1
ATOM 950 N N . LEU A 1 119 ? 14.511 -7.168 -7.369 1.00 90.88 119 LEU A N 1
ATOM 951 C CA . LEU A 1 119 ? 15.626 -8.063 -7.674 1.00 90.88 119 LEU A CA 1
ATOM 952 C C . LEU A 1 119 ? 16.233 -8.668 -6.403 1.00 90.88 119 LEU A C 1
ATOM 954 O O . LEU A 1 119 ? 16.617 -9.830 -6.421 1.00 90.88 119 LEU A O 1
ATOM 958 N N . MET A 1 120 ? 16.288 -7.901 -5.309 1.00 93.31 120 MET A N 1
ATOM 959 C CA . MET A 1 120 ? 16.824 -8.361 -4.020 1.00 93.31 120 MET A CA 1
ATOM 960 C C . MET A 1 120 ? 15.853 -9.238 -3.221 1.00 93.31 120 MET A C 1
ATOM 962 O O . MET A 1 120 ? 16.292 -10.014 -2.383 1.00 93.31 120 MET A O 1
ATOM 966 N N . ALA A 1 121 ? 14.543 -9.126 -3.450 1.00 86.56 121 ALA A N 1
ATOM 967 C CA . ALA A 1 121 ? 13.521 -9.908 -2.746 1.00 86.56 121 ALA A CA 1
ATOM 968 C C . ALA A 1 121 ? 13.331 -11.341 -3.299 1.00 86.56 121 ALA A C 1
ATOM 970 O O . ALA A 1 121 ? 12.333 -11.989 -2.973 1.00 86.56 121 ALA A O 1
ATOM 971 N N . ARG A 1 122 ? 14.228 -11.794 -4.185 1.00 59.09 122 ARG A N 1
ATOM 972 C CA . ARG A 1 122 ? 14.168 -13.068 -4.916 1.00 59.09 122 ARG A CA 1
ATOM 973 C C . ARG A 1 122 ? 14.920 -14.181 -4.204 1.00 59.09 122 ARG A C 1
ATOM 975 O O . ARG A 1 122 ? 16.044 -13.919 -3.731 1.00 59.09 122 ARG A O 1
#

Radius of gyration: 18.85 Å; chains: 1; bounding box: 52×31×48 Å

Foldseek 3Di:
DPPPPDPPPPPDDDDDDDPLADPQLVVQVVCCVVQVDGDPPDDPLVSVLVVCVVVVPVLSNVCSVCVVVVNNVCSVVSSVVSVVVVVVVCCCVCVVVVPPFPDWDQDPVGIDTHHPVVVVVD

Secondary structure (DSSP, 8-state):
--TT-----------PPPTTS-HHHHHHHHHHHHHS---TTS--HHHHHHHHHHTT-HHHHHHHHHHHTT-GGGHHHHHHHHHHHHHHHHIIIIIIS-TT--EEEEETTEEEEE-HHHHHT-

pLDDT: mean 88.35, std 12.63, range [38.91, 98.0]

InterPro domains:
  IPR000210 BTB/POZ domain [PF00651] (12-62)
  IPR011333 SKP1/BTB/POZ domain superfamily [G3DSA:3.30.710.10] (3-96)
  IPR011333 SKP1/BTB/POZ domain superfamily [SSF54695] (8-64)